Protein AF-A0A376PW88-F1 (afdb_monomer_lite)

Foldseek 3Di:
DVVVVVVVVLVPDADVNLLVLLVCLVPPVLLVQLLDQVSLVVSLVSLVVCLVVDPDPLSNVSSVLSNPDHSNCSSCLCVPPVSVVSSVVD

Sequence (90 aa):
MAVSYYEEMIGKFGEAELKEFVKIIYDKDVISRLATQTCASRYKHIASNFVSRTTNQITSQALNAIIASTALQLPNLSKATAYDKLIRSY

Secondary structure (DSSP, 8-state):
--HHHHHHHHHT--HHHHHHHHHGGGSHHHHHHHTSHHHHHHHHHHHHHHHTT---HHHHHHHHHHHHS-TTTGGGGGG-HHHHHHHHT-

Radius of gyration: 12.82 Å; chains: 1; bounding box: 28×26×35 Å

pLDDT: mean 90.79, std 6.03, range [57.16, 96.75]

Organism: Escherichia coli (NCBI:txid562)

Structure (mmCIF, N/CA/C/O backbone):
data_AF-A0A376PW88-F1
#
_entry.id   AF-A0A376PW88-F1
#
loop_
_atom_site.group_PDB
_atom_site.id
_atom_site.type_symbol
_atom_site.label_atom_id
_atom_site.label_alt_id
_atom_site.label_comp_id
_atom_site.label_asym_id
_atom_site.label_entity_id
_atom_site.label_seq_id
_atom_site.pdbx_PDB_ins_code
_atom_site.Cartn_x
_atom_site.Cartn_y
_atom_site.Cartn_z
_atom_site.occupancy
_atom_site.B_iso_or_equiv
_atom_site.auth_seq_id
_atom_site.auth_comp_id
_atom_site.auth_asym_id
_atom_site.auth_atom_id
_atom_site.pdbx_PDB_model_num
ATOM 1 N N . MET A 1 1 ? -6.297 -16.554 -21.406 1.00 57.16 1 MET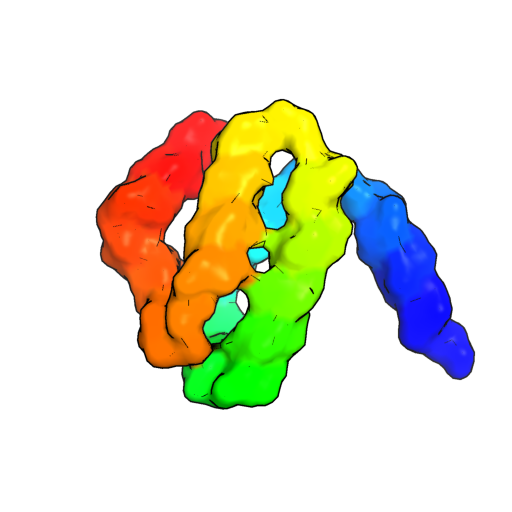 A N 1
ATOM 2 C CA . MET A 1 1 ? -7.382 -15.861 -20.676 1.00 57.16 1 MET A CA 1
ATOM 3 C C . MET A 1 1 ? -7.159 -15.957 -19.160 1.00 57.16 1 MET A C 1
ATOM 5 O O . MET A 1 1 ? -8.029 -16.416 -18.442 1.00 57.16 1 MET A O 1
ATOM 9 N N . ALA A 1 2 ? -5.980 -15.555 -18.665 1.00 72.69 2 ALA A N 1
ATOM 10 C CA . ALA A 1 2 ? -5.673 -15.589 -17.226 1.00 72.69 2 ALA A CA 1
ATOM 11 C C . ALA A 1 2 ? -5.925 -14.232 -16.544 1.00 72.69 2 ALA A C 1
ATOM 13 O O . ALA A 1 2 ? -6.296 -14.182 -15.380 1.00 72.69 2 ALA A O 1
ATOM 14 N N . VAL A 1 3 ? -5.765 -13.133 -17.292 1.00 73.12 3 VAL A N 1
ATOM 15 C CA . VAL A 1 3 ? -5.908 -11.760 -16.782 1.00 73.12 3 VAL A CA 1
ATOM 16 C C . VAL A 1 3 ? -7.309 -11.507 -16.221 1.00 73.12 3 VAL A C 1
ATOM 18 O O . VAL A 1 3 ? -7.421 -11.073 -15.083 1.00 73.12 3 VAL A O 1
ATOM 21 N N . SER A 1 4 ? -8.362 -11.882 -16.955 1.00 75.12 4 SER A N 1
ATOM 22 C CA . SER A 1 4 ? -9.753 -11.715 -16.512 1.00 75.12 4 SER A CA 1
ATOM 23 C C . SER A 1 4 ? -10.065 -12.476 -15.219 1.00 75.12 4 SER A C 1
ATOM 25 O O . SER A 1 4 ? -10.739 -11.955 -14.340 1.00 75.12 4 SER A O 1
ATOM 27 N N . TYR A 1 5 ? -9.514 -13.683 -15.057 1.00 81.69 5 TYR A N 1
ATOM 28 C CA . TYR A 1 5 ? -9.679 -14.470 -13.834 1.00 81.69 5 TYR A CA 1
ATOM 29 C C . TYR A 1 5 ? -9.029 -13.789 -12.620 1.00 81.69 5 TYR A C 1
ATOM 31 O O . TYR A 1 5 ? -9.609 -13.750 -11.535 1.00 81.69 5 TYR A O 1
ATOM 39 N N . TYR A 1 6 ? -7.836 -13.211 -12.794 1.00 81.69 6 TYR A N 1
ATOM 40 C CA . TYR A 1 6 ? -7.178 -12.464 -11.722 1.00 81.69 6 TYR A CA 1
ATOM 41 C C . TYR A 1 6 ? -7.898 -11.156 -11.400 1.00 81.69 6 TYR A C 1
ATOM 43 O O . TYR A 1 6 ? -7.988 -10.801 -10.228 1.00 81.69 6 TYR A O 1
ATOM 51 N N . GLU A 1 7 ? -8.443 -10.460 -12.396 1.00 82.50 7 GLU A N 1
ATOM 52 C CA . GLU A 1 7 ? -9.247 -9.253 -12.179 1.00 82.50 7 GLU A CA 1
ATOM 53 C C . GLU A 1 7 ? -10.529 -9.558 -11.397 1.00 82.50 7 GLU A C 1
ATOM 55 O O . GLU A 1 7 ? -10.834 -8.847 -10.440 1.00 82.50 7 GLU A O 1
ATOM 60 N N . GLU A 1 8 ? -11.229 -10.652 -11.713 1.00 84.19 8 GLU A N 1
ATOM 61 C CA . GLU A 1 8 ? -12.386 -11.113 -10.935 1.00 84.19 8 GLU A CA 1
ATOM 62 C C . GLU A 1 8 ? -12.007 -11.499 -9.501 1.00 84.19 8 GLU A C 1
ATOM 64 O O . GLU A 1 8 ? -12.715 -11.152 -8.553 1.00 84.19 8 GLU A O 1
ATOM 69 N N . MET A 1 9 ? -10.885 -12.201 -9.320 1.00 84.88 9 MET A N 1
ATOM 70 C CA . MET A 1 9 ? -10.391 -12.588 -7.997 1.00 84.88 9 MET A CA 1
ATOM 71 C C . MET A 1 9 ? -10.036 -11.357 -7.157 1.00 84.88 9 MET A C 1
ATOM 73 O O . MET A 1 9 ? -10.489 -11.228 -6.021 1.00 84.88 9 MET A O 1
ATOM 77 N N . ILE A 1 10 ? -9.283 -10.418 -7.732 1.00 84.69 10 ILE A N 1
ATOM 78 C CA . ILE A 1 10 ? -8.943 -9.141 -7.095 1.00 84.69 10 ILE A CA 1
ATOM 79 C C . ILE A 1 10 ? -10.220 -8.346 -6.812 1.00 84.69 10 ILE A C 1
ATOM 81 O O . ILE A 1 10 ? -10.337 -7.722 -5.758 1.00 84.69 10 ILE A O 1
ATOM 85 N N . GLY A 1 11 ? -11.215 -8.409 -7.698 1.00 82.12 11 GLY A N 1
ATOM 86 C CA . GLY A 1 11 ? -12.553 -7.834 -7.532 1.00 82.12 11 GLY A CA 1
ATOM 87 C C . GLY A 1 11 ? -13.317 -8.342 -6.305 1.00 82.12 11 GLY A C 1
ATOM 88 O O . GLY A 1 11 ? -14.207 -7.650 -5.819 1.00 82.12 11 GLY A O 1
ATOM 89 N N . LYS A 1 12 ? -12.930 -9.496 -5.750 1.00 87.88 12 LYS A N 1
ATOM 90 C CA . LYS A 1 12 ? -13.521 -10.088 -4.538 1.00 87.88 12 LYS A CA 1
ATOM 91 C C . LYS A 1 12 ? -12.711 -9.848 -3.264 1.00 87.88 12 LYS A C 1
ATOM 93 O O . LYS A 1 12 ? -13.162 -10.255 -2.201 1.00 87.88 12 LYS A O 1
ATOM 98 N N . PHE A 1 13 ? -11.547 -9.195 -3.351 1.00 91.94 13 PHE A N 1
ATOM 99 C CA . PHE A 1 13 ? -10.753 -8.838 -2.169 1.00 91.94 13 PHE A CA 1
ATOM 100 C C . PHE A 1 13 ? -11.593 -8.059 -1.157 1.00 91.94 13 PHE A C 1
ATOM 102 O O . PHE A 1 13 ? -12.244 -7.068 -1.512 1.00 91.94 13 PHE A O 1
ATOM 109 N N . GLY A 1 14 ? -11.567 -8.536 0.084 1.00 91.00 14 GLY A N 1
ATOM 110 C CA . GLY A 1 14 ? -12.159 -7.889 1.235 1.00 91.00 14 GLY A CA 1
ATOM 111 C C . GLY A 1 14 ? -11.093 -7.197 2.075 1.00 91.00 14 GLY A C 1
ATOM 112 O O . GLY A 1 14 ? -9.950 -6.990 1.670 1.00 91.00 14 GLY A O 1
ATOM 113 N N . GLU A 1 15 ? -11.483 -6.818 3.284 1.00 93.00 15 GLU A N 1
ATOM 114 C CA . GLU A 1 15 ? -10.655 -5.986 4.150 1.00 93.00 15 GLU A CA 1
ATOM 115 C C . GLU A 1 15 ? -9.334 -6.657 4.568 1.00 93.00 15 GLU A C 1
ATOM 117 O O . GLU A 1 15 ? -8.314 -5.982 4.692 1.00 93.00 15 GLU A O 1
ATOM 122 N N . ALA A 1 16 ? -9.324 -7.981 4.750 1.00 92.50 16 ALA A N 1
ATOM 123 C CA . ALA A 1 16 ? -8.117 -8.718 5.121 1.00 92.50 16 ALA A CA 1
ATOM 124 C C . ALA A 1 16 ? -7.057 -8.663 4.009 1.00 92.50 16 ALA A C 1
ATOM 126 O O . ALA A 1 16 ? -5.884 -8.405 4.279 1.00 92.50 16 ALA A O 1
ATOM 127 N N . GLU A 1 17 ? -7.476 -8.836 2.756 1.00 94.69 17 GLU A N 1
ATOM 128 C CA . GLU A 1 17 ? -6.596 -8.765 1.592 1.00 94.69 17 GLU A CA 1
ATOM 129 C C . GLU A 1 17 ? -6.100 -7.333 1.353 1.00 94.69 17 GLU A C 1
ATOM 131 O O . GLU A 1 17 ? -4.930 -7.129 1.029 1.00 94.69 17 GLU A O 1
ATOM 136 N N . LEU A 1 18 ? -6.956 -6.325 1.560 1.00 94.50 18 LEU A N 1
ATOM 137 C CA . LEU A 1 18 ? -6.561 -4.916 1.457 1.00 94.50 18 LEU A CA 1
ATOM 138 C C . LEU A 1 18 ? -5.572 -4.510 2.558 1.00 94.50 18 LEU A C 1
ATOM 140 O O . LEU A 1 18 ? -4.609 -3.785 2.289 1.00 94.50 18 LEU A O 1
ATOM 144 N N . LYS A 1 19 ? -5.764 -5.016 3.781 1.00 94.69 19 LYS A N 1
ATOM 145 C CA . LYS A 1 19 ? -4.819 -4.857 4.895 1.00 94.69 19 LYS A CA 1
ATOM 146 C C . LYS A 1 19 ? -3.461 -5.465 4.558 1.00 94.69 19 LYS A C 1
ATOM 148 O O . LYS A 1 19 ? -2.436 -4.845 4.838 1.00 94.69 19 LYS A O 1
ATOM 153 N N . GLU A 1 20 ? -3.438 -6.643 3.942 1.00 94.62 20 GLU A N 1
ATOM 154 C CA . GLU A 1 20 ? -2.185 -7.272 3.521 1.00 94.62 20 GLU A CA 1
ATOM 155 C C . GLU A 1 20 ? -1.514 -6.491 2.390 1.00 94.62 20 GLU A C 1
ATOM 157 O O . GLU A 1 20 ? -0.312 -6.230 2.436 1.00 94.62 20 GLU A O 1
ATOM 162 N N . PHE A 1 21 ? -2.296 -6.002 1.425 1.00 95.25 21 PHE A N 1
ATOM 163 C CA . PHE A 1 21 ? -1.785 -5.160 0.349 1.00 95.25 21 PHE A CA 1
ATOM 164 C C . PHE A 1 21 ? -1.050 -3.921 0.882 1.00 95.25 21 PHE A C 1
ATOM 166 O O . PHE A 1 21 ? 0.063 -3.640 0.448 1.00 95.25 21 PHE A O 1
ATOM 173 N N . VAL A 1 22 ? -1.602 -3.200 1.864 1.00 94.94 22 VAL A N 1
ATOM 174 C CA . VAL A 1 22 ? -0.916 -2.015 2.422 1.00 94.94 22 VAL A CA 1
ATOM 175 C C . VAL A 1 22 ? 0.309 -2.366 3.281 1.00 94.94 22 VAL A C 1
ATOM 177 O O . VAL A 1 22 ? 1.173 -1.511 3.496 1.00 94.94 22 VAL A O 1
ATOM 180 N N . LYS A 1 23 ? 0.421 -3.616 3.747 1.00 94.75 23 LYS A N 1
ATOM 181 C CA . LYS A 1 23 ? 1.572 -4.144 4.500 1.00 94.75 23 LYS A CA 1
ATOM 182 C C . LYS A 1 23 ? 2.664 -4.730 3.614 1.00 94.75 23 LYS A C 1
ATOM 184 O O . LYS A 1 23 ? 3.812 -4.812 4.042 1.00 94.75 23 LYS A O 1
ATOM 189 N N . ILE A 1 24 ? 2.358 -5.083 2.372 1.00 94.06 24 ILE A N 1
ATOM 190 C CA . ILE A 1 24 ? 3.321 -5.742 1.483 1.00 94.06 24 ILE A CA 1
ATOM 191 C C . ILE A 1 24 ? 4.554 -4.866 1.185 1.00 94.06 24 ILE A C 1
ATOM 193 O O . ILE A 1 24 ? 5.616 -5.360 0.831 1.00 94.06 24 ILE A O 1
ATOM 197 N N . ILE A 1 25 ? 4.449 -3.554 1.408 1.00 91.12 25 ILE A N 1
ATOM 198 C CA . ILE A 1 25 ? 5.539 -2.576 1.279 1.00 91.12 25 ILE A CA 1
ATOM 199 C C . ILE A 1 25 ? 6.644 -2.705 2.347 1.00 91.12 25 ILE A C 1
ATOM 201 O O . ILE A 1 25 ? 7.649 -1.996 2.289 1.00 91.12 25 ILE A O 1
ATOM 205 N N . TYR A 1 26 ? 6.469 -3.590 3.330 1.00 92.31 26 TYR A N 1
ATOM 206 C CA . TYR A 1 26 ? 7.513 -3.983 4.282 1.00 92.31 26 TYR A CA 1
ATOM 207 C C . TYR A 1 26 ? 8.370 -5.150 3.778 1.00 92.31 26 TYR A C 1
ATOM 209 O O . TYR A 1 26 ? 9.444 -5.402 4.328 1.00 92.31 26 TYR A O 1
ATOM 217 N N . ASP A 1 27 ? 7.921 -5.846 2.734 1.00 94.38 27 ASP A N 1
ATOM 218 C CA . ASP A 1 27 ? 8.673 -6.926 2.117 1.00 94.38 27 ASP A CA 1
ATOM 219 C C . ASP A 1 27 ? 9.846 -6.374 1.288 1.00 94.38 27 ASP A C 1
ATOM 221 O O . ASP A 1 27 ? 9.703 -5.450 0.480 1.00 94.38 27 ASP A O 1
ATOM 225 N N . LYS A 1 28 ? 11.039 -6.941 1.495 1.00 92.19 28 LYS A N 1
ATOM 226 C CA . LYS A 1 28 ? 12.277 -6.461 0.863 1.00 92.19 28 LYS A CA 1
ATOM 227 C C . LYS A 1 28 ? 12.280 -6.664 -0.653 1.00 92.19 28 LYS A C 1
ATOM 229 O O . LYS A 1 28 ? 12.802 -5.807 -1.371 1.00 92.19 28 LYS A O 1
ATOM 234 N N . ASP A 1 29 ? 11.693 -7.752 -1.141 1.00 92.81 29 ASP A N 1
ATOM 235 C CA . ASP A 1 29 ? 11.626 -8.051 -2.571 1.00 92.81 29 ASP A CA 1
ATOM 236 C C . ASP A 1 29 ? 10.637 -7.120 -3.269 1.00 92.81 29 ASP A C 1
ATOM 238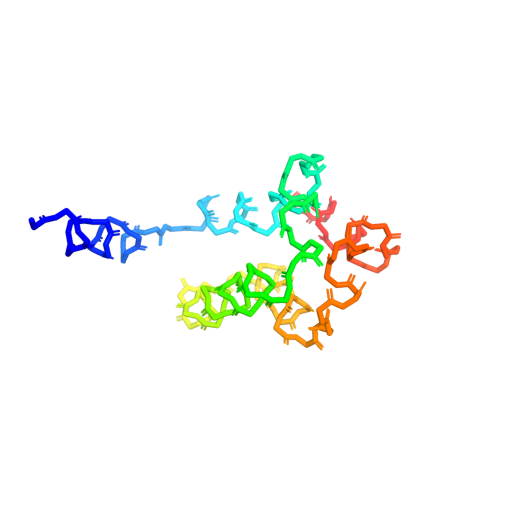 O O . ASP A 1 29 ? 10.896 -6.641 -4.380 1.00 92.81 29 ASP A O 1
ATOM 242 N N . VAL A 1 30 ? 9.532 -6.786 -2.598 1.00 92.94 30 VAL A N 1
ATOM 243 C CA . VAL A 1 30 ? 8.588 -5.775 -3.084 1.00 92.94 30 VAL A CA 1
ATOM 244 C C . VAL A 1 30 ? 9.247 -4.404 -3.152 1.00 92.94 30 VAL A C 1
ATOM 246 O O . VAL A 1 30 ? 9.184 -3.765 -4.202 1.00 92.94 30 VAL A O 1
ATOM 249 N N . ILE A 1 31 ? 9.933 -3.966 -2.093 1.00 93.06 31 ILE A N 1
ATOM 250 C CA . ILE A 1 31 ? 10.662 -2.685 -2.078 1.00 93.06 31 ILE A CA 1
ATOM 251 C C . ILE A 1 31 ? 11.645 -2.604 -3.254 1.00 93.06 31 ILE A C 1
ATOM 253 O O . ILE A 1 31 ? 11.670 -1.598 -3.967 1.00 93.06 31 ILE A O 1
ATOM 257 N N . SER A 1 32 ? 12.412 -3.672 -3.493 1.00 92.12 32 SER A N 1
ATOM 258 C CA . SER A 1 32 ? 13.364 -3.755 -4.607 1.00 92.12 32 SER A CA 1
ATOM 259 C C . SER A 1 32 ? 12.678 -3.561 -5.966 1.00 92.12 32 SER A C 1
ATOM 261 O O . SER A 1 32 ? 13.134 -2.777 -6.799 1.00 92.12 32 SER A O 1
ATOM 263 N N . ARG A 1 33 ? 11.515 -4.191 -6.180 1.00 92.50 33 ARG A N 1
ATOM 264 C CA . ARG A 1 33 ? 10.732 -4.035 -7.420 1.00 92.50 33 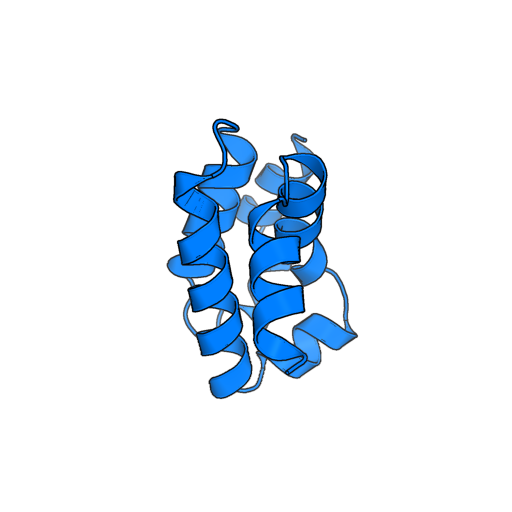ARG A CA 1
ATOM 265 C C . ARG A 1 33 ? 10.127 -2.640 -7.559 1.00 92.50 33 ARG A C 1
ATOM 267 O O . ARG A 1 33 ? 10.136 -2.083 -8.659 1.00 92.50 33 ARG A O 1
ATOM 274 N N . LEU A 1 34 ? 9.630 -2.060 -6.465 1.00 92.31 34 LEU A N 1
ATOM 275 C CA . LEU A 1 34 ? 9.045 -0.714 -6.439 1.00 92.31 34 LEU A CA 1
ATOM 276 C C . LEU A 1 34 ? 10.065 0.389 -6.742 1.00 92.31 34 LEU A C 1
ATOM 278 O O . LEU A 1 34 ? 9.655 1.482 -7.122 1.00 92.31 34 LEU A O 1
ATOM 282 N N . ALA A 1 35 ? 11.371 0.120 -6.638 1.00 88.00 35 ALA A N 1
ATOM 283 C CA . ALA A 1 35 ? 12.407 1.058 -7.072 1.00 88.00 35 ALA A CA 1
ATOM 284 C C . ALA A 1 35 ? 12.360 1.343 -8.587 1.00 88.00 35 ALA A C 1
ATOM 286 O O . ALA A 1 35 ? 12.868 2.366 -9.043 1.00 88.00 35 ALA A O 1
ATOM 287 N N . THR A 1 36 ? 11.723 0.471 -9.378 1.00 90.12 36 THR A N 1
ATOM 288 C CA . THR A 1 36 ? 11.486 0.719 -10.804 1.00 90.12 36 THR A CA 1
ATOM 289 C C . THR A 1 36 ? 10.221 1.557 -11.017 1.00 90.12 36 THR A C 1
ATOM 291 O O . THR A 1 36 ? 9.152 1.269 -10.472 1.00 90.12 36 THR A O 1
ATOM 294 N N . GLN A 1 37 ? 10.311 2.585 -11.868 1.00 87.69 37 GLN A N 1
ATOM 295 C CA . GLN A 1 37 ? 9.212 3.532 -12.101 1.00 87.69 37 GLN A CA 1
ATOM 296 C C . GLN A 1 37 ? 7.924 2.846 -12.589 1.00 87.69 37 GLN A C 1
ATOM 298 O O . GLN A 1 37 ? 6.827 3.195 -12.149 1.00 87.69 37 GLN A O 1
ATOM 303 N N . THR A 1 38 ? 8.048 1.837 -13.456 1.00 91.62 38 THR A N 1
ATOM 304 C CA . THR A 1 38 ? 6.906 1.081 -13.987 1.00 91.62 38 THR A CA 1
ATOM 305 C C . THR A 1 38 ? 6.177 0.304 -12.891 1.00 91.62 38 THR A C 1
ATOM 307 O O . THR A 1 38 ? 4.948 0.344 -12.831 1.00 91.62 38 THR A O 1
ATOM 310 N N . CYS A 1 39 ? 6.902 -0.381 -12.000 1.00 92.38 39 CYS A N 1
ATOM 311 C CA . CYS A 1 39 ? 6.283 -1.109 -10.892 1.00 92.38 39 CYS A CA 1
ATOM 312 C C . CYS A 1 39 ? 5.653 -0.157 -9.877 1.00 92.38 39 CYS A C 1
ATOM 314 O O . CYS A 1 39 ? 4.530 -0.412 -9.453 1.00 92.38 39 CYS A O 1
ATOM 316 N N . ALA A 1 40 ? 6.312 0.960 -9.551 1.00 93.00 40 ALA A N 1
ATOM 317 C CA . ALA A 1 40 ? 5.733 1.979 -8.678 1.00 93.00 40 ALA A CA 1
ATOM 318 C C . ALA A 1 40 ? 4.414 2.528 -9.243 1.00 93.00 40 ALA A C 1
ATOM 320 O O . ALA A 1 40 ? 3.414 2.601 -8.532 1.00 93.00 40 ALA A O 1
ATOM 321 N N . SER A 1 41 ? 4.379 2.860 -10.537 1.00 93.88 41 SER A N 1
ATOM 322 C CA . SER A 1 41 ? 3.165 3.350 -11.201 1.00 93.88 41 SER A CA 1
ATOM 323 C C . SER A 1 41 ? 2.032 2.317 -11.171 1.00 93.88 41 SER A C 1
ATOM 325 O O . SER A 1 41 ? 0.911 2.648 -10.784 1.00 93.88 41 SER A O 1
ATOM 327 N N . ARG A 1 42 ? 2.327 1.048 -11.488 1.00 93.44 42 ARG A N 1
ATOM 328 C CA . ARG A 1 42 ? 1.339 -0.044 -11.435 1.00 93.44 42 ARG A CA 1
ATOM 329 C C . ARG A 1 42 ? 0.829 -0.299 -10.0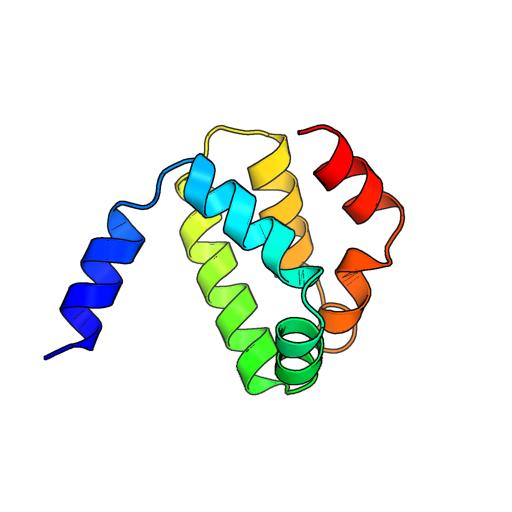19 1.00 93.44 42 ARG A C 1
ATOM 331 O O . ARG A 1 42 ? -0.368 -0.472 -9.832 1.00 93.44 42 ARG A O 1
ATOM 338 N N . TYR A 1 43 ? 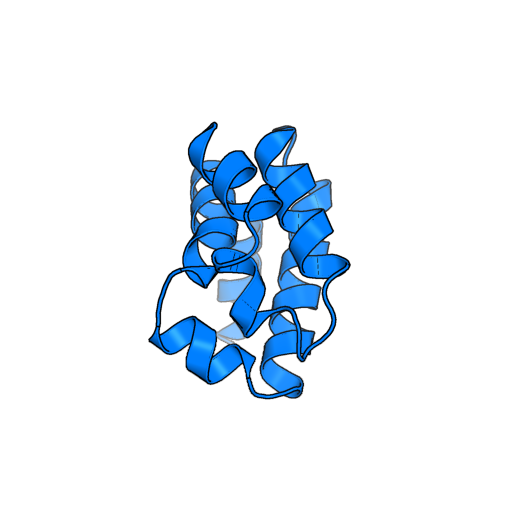1.713 -0.279 -9.027 1.00 94.69 43 TYR A N 1
ATOM 339 C CA . TYR A 1 43 ? 1.342 -0.466 -7.627 1.00 94.69 43 TYR A CA 1
ATOM 340 C C . TYR A 1 43 ? 0.394 0.634 -7.139 1.00 94.69 43 TYR A C 1
ATOM 342 O O . TYR A 1 43 ? -0.636 0.347 -6.533 1.00 94.69 43 TYR A O 1
ATOM 350 N N . LYS A 1 44 ? 0.686 1.892 -7.487 1.00 95.25 44 LYS A N 1
ATOM 351 C CA . LYS A 1 44 ? -0.205 3.025 -7.205 1.00 95.25 44 LYS A CA 1
ATOM 352 C C . LYS A 1 44 ? -1.561 2.879 -7.886 1.00 95.25 44 LYS A C 1
ATOM 354 O O . LYS A 1 44 ? -2.578 3.152 -7.262 1.00 95.25 44 LYS A O 1
ATOM 359 N N . HIS A 1 45 ? -1.580 2.429 -9.140 1.00 93.94 45 HIS A N 1
ATOM 360 C CA . HIS A 1 45 ? -2.825 2.200 -9.867 1.00 93.94 45 HIS A CA 1
ATOM 361 C C . HIS A 1 45 ? -3.699 1.133 -9.188 1.00 93.94 45 HIS A C 1
ATOM 363 O O . HIS A 1 45 ? -4.894 1.344 -9.004 1.00 93.94 45 HIS A O 1
ATOM 369 N N . ILE A 1 46 ? -3.095 0.029 -8.733 1.00 92.56 46 ILE A N 1
ATOM 370 C CA . ILE A 1 46 ? -3.799 -1.000 -7.952 1.00 92.56 46 ILE A CA 1
ATOM 371 C C . ILE A 1 46 ? -4.350 -0.405 -6.648 1.00 92.56 46 ILE A C 1
ATOM 373 O O . ILE A 1 46 ? -5.517 -0.620 -6.331 1.00 92.56 46 ILE A O 1
ATOM 377 N N . ALA A 1 47 ? -3.557 0.399 -5.932 1.00 95.00 47 ALA A N 1
ATOM 378 C CA . ALA A 1 47 ? -4.009 1.062 -4.709 1.00 95.00 47 ALA A CA 1
ATOM 379 C C . ALA A 1 47 ? -5.226 1.973 -4.955 1.00 95.00 47 ALA A C 1
ATOM 381 O O . ALA A 1 47 ? -6.178 1.938 -4.177 1.00 95.00 47 ALA A O 1
ATOM 382 N N . SER A 1 48 ? -5.246 2.735 -6.057 1.00 94.44 48 SER A N 1
ATOM 383 C CA . SER A 1 48 ? -6.396 3.569 -6.442 1.00 94.44 48 SER A CA 1
ATOM 384 C C . SER A 1 48 ? -7.677 2.759 -6.648 1.00 94.44 48 SER A C 1
ATOM 386 O O . SER A 1 48 ? -8.746 3.212 -6.247 1.00 94.44 48 SER A O 1
ATOM 388 N N . ASN A 1 49 ? -7.573 1.544 -7.191 1.00 92.75 49 ASN A N 1
ATOM 389 C CA . ASN A 1 49 ? -8.724 0.658 -7.396 1.00 92.75 49 ASN A CA 1
ATOM 390 C C . ASN A 1 49 ? -9.291 0.090 -6.083 1.00 92.75 49 ASN A C 1
ATOM 392 O O . ASN A 1 49 ? -10.415 -0.410 -6.065 1.00 92.75 49 ASN A O 1
ATOM 396 N N . PHE A 1 50 ? -8.532 0.149 -4.985 1.00 94.00 50 PHE A N 1
ATOM 397 C CA . PHE A 1 50 ? -8.942 -0.370 -3.680 1.00 94.00 50 PHE A CA 1
ATOM 398 C C . PHE A 1 50 ? -9.551 0.678 -2.750 1.00 94.00 50 PHE A C 1
ATOM 400 O O . PHE A 1 50 ? -10.295 0.307 -1.845 1.00 94.00 50 PHE A O 1
ATOM 407 N N . VAL A 1 51 ? -9.301 1.974 -2.971 1.00 91.94 51 VAL A N 1
ATOM 408 C CA . VAL A 1 51 ? -9.798 3.045 -2.081 1.00 91.94 51 VAL A CA 1
ATOM 409 C C . VAL A 1 51 ? -11.322 3.034 -1.971 1.00 91.94 51 VAL A C 1
ATOM 411 O O . VAL A 1 51 ? -11.855 3.142 -0.873 1.00 91.94 51 VAL A O 1
ATOM 414 N N . SER A 1 52 ? -12.034 2.849 -3.085 1.00 89.00 52 SER A N 1
ATOM 415 C CA . SER A 1 52 ? -13.504 2.787 -3.105 1.00 89.00 52 SER A CA 1
ATOM 416 C C . SER A 1 52 ? -14.079 1.478 -2.551 1.00 89.00 52 SER A C 1
ATOM 418 O O . SER A 1 52 ? -15.297 1.326 -2.486 1.00 89.00 52 SER A O 1
ATOM 420 N N . ARG A 1 53 ? -13.222 0.523 -2.173 1.00 89.38 53 ARG A N 1
ATOM 421 C CA . ARG A 1 53 ? -13.601 -0.845 -1.795 1.00 89.38 53 ARG A CA 1
ATOM 422 C C . ARG A 1 53 ? -13.396 -1.158 -0.316 1.00 89.38 53 ARG A C 1
ATOM 424 O O . ARG A 1 53 ? -13.697 -2.269 0.106 1.00 89.38 53 ARG A O 1
ATOM 431 N N . THR A 1 54 ? -12.913 -0.199 0.468 1.00 91.00 54 THR A N 1
ATOM 432 C CA . THR A 1 54 ? -12.769 -0.324 1.922 1.00 91.00 54 THR A CA 1
ATOM 433 C C . THR A 1 54 ? -13.576 0.755 2.635 1.00 91.00 54 THR A C 1
ATOM 435 O O . THR A 1 54 ? -13.654 1.898 2.187 1.00 91.00 54 THR A O 1
ATOM 438 N N . THR A 1 55 ? -14.173 0.398 3.770 1.00 91.50 55 THR A N 1
ATOM 439 C CA . THR A 1 55 ? -14.775 1.345 4.722 1.00 91.50 55 THR A CA 1
ATOM 440 C C . THR A 1 55 ? -13.869 1.596 5.930 1.00 91.50 55 THR A C 1
ATOM 442 O O . THR A 1 55 ? -14.162 2.460 6.760 1.00 91.50 55 THR A O 1
ATOM 445 N N . ASN A 1 56 ? -12.750 0.872 6.031 1.00 93.88 56 ASN A N 1
ATOM 446 C CA . ASN A 1 56 ? -11.786 1.018 7.106 1.00 93.88 56 ASN A CA 1
ATOM 447 C C . ASN A 1 56 ? -10.944 2.279 6.896 1.00 93.88 56 ASN A C 1
ATOM 449 O O . ASN A 1 56 ? -10.254 2.453 5.889 1.00 93.88 56 ASN A O 1
ATOM 453 N N . GLN A 1 57 ? -10.984 3.161 7.892 1.00 93.12 57 GLN A N 1
ATOM 454 C CA . GLN A 1 57 ? -10.279 4.437 7.869 1.00 93.12 57 GLN A CA 1
ATOM 455 C C . GLN A 1 57 ? -8.756 4.264 7.804 1.00 93.12 57 GLN A C 1
ATOM 457 O O . GLN A 1 57 ? -8.095 5.027 7.104 1.00 93.12 57 GLN A O 1
ATOM 462 N N . ILE A 1 58 ? -8.198 3.255 8.480 1.00 94.69 58 ILE A N 1
ATOM 463 C CA . ILE A 1 58 ? -6.750 2.990 8.489 1.00 94.69 58 ILE A CA 1
ATOM 464 C C . ILE A 1 58 ? -6.300 2.549 7.094 1.00 94.69 58 ILE A C 1
ATOM 466 O O . ILE A 1 58 ? -5.344 3.093 6.539 1.00 94.69 58 ILE A O 1
ATOM 470 N N . THR A 1 59 ? -7.033 1.613 6.496 1.00 95.31 59 THR A N 1
ATOM 471 C CA . THR A 1 59 ? -6.785 1.080 5.149 1.00 95.31 59 THR A CA 1
ATOM 472 C C . THR A 1 59 ? -6.899 2.169 4.100 1.00 95.31 59 THR A C 1
ATOM 474 O O . THR A 1 59 ? -5.995 2.337 3.284 1.00 95.31 59 THR A O 1
ATOM 477 N N . SER A 1 60 ? -7.963 2.972 4.166 1.00 96.00 60 SER A N 1
ATOM 478 C CA . SER A 1 60 ? -8.165 4.108 3.269 1.00 96.00 60 SER A CA 1
ATOM 479 C C . SER A 1 60 ? -7.025 5.126 3.374 1.00 96.00 60 SER A C 1
ATOM 481 O O . SER A 1 60 ? -6.474 5.548 2.356 1.00 96.00 60 SER A O 1
ATOM 483 N N . GLN A 1 61 ? -6.587 5.482 4.586 1.00 95.38 61 GLN A N 1
ATOM 484 C CA . GLN A 1 61 ? -5.448 6.388 4.778 1.00 95.38 61 GLN A CA 1
ATOM 485 C C . GLN A 1 61 ? -4.141 5.804 4.226 1.00 95.38 61 GLN A C 1
ATOM 487 O O . GLN A 1 61 ? -3.385 6.516 3.562 1.00 95.38 61 GLN A O 1
ATOM 492 N N . ALA A 1 62 ? -3.887 4.511 4.438 1.00 96.06 62 ALA A N 1
ATOM 493 C CA . ALA A 1 62 ? -2.684 3.850 3.942 1.00 96.06 62 ALA A CA 1
ATOM 494 C C . ALA A 1 62 ? -2.663 3.777 2.405 1.00 96.06 62 ALA A C 1
ATOM 496 O O . ALA A 1 62 ? -1.650 4.103 1.781 1.00 96.06 62 ALA A O 1
ATOM 497 N N . LEU A 1 63 ? -3.795 3.437 1.781 1.00 96.75 63 LEU A N 1
ATOM 498 C CA . LEU A 1 63 ? -3.953 3.456 0.325 1.00 96.75 63 LEU A CA 1
ATOM 499 C C . LEU A 1 63 ? -3.738 4.865 -0.241 1.00 96.75 63 LEU A C 1
ATOM 501 O O . LEU A 1 63 ? -3.002 5.032 -1.213 1.00 96.75 63 LEU A O 1
ATOM 505 N N . ASN A 1 64 ? -4.299 5.894 0.395 1.00 96.50 64 ASN A N 1
ATOM 506 C CA . ASN A 1 64 ? -4.093 7.282 -0.021 1.00 96.50 64 ASN A CA 1
ATOM 507 C C . ASN A 1 64 ? -2.626 7.725 0.112 1.00 96.50 64 ASN A C 1
ATOM 509 O O . ASN A 1 64 ? -2.114 8.405 -0.777 1.00 96.50 64 ASN A O 1
ATOM 513 N N . ALA A 1 65 ? -1.911 7.290 1.153 1.00 95.75 65 ALA A N 1
ATOM 514 C CA . ALA A 1 65 ? -0.478 7.553 1.296 1.00 95.75 65 ALA A CA 1
ATOM 515 C C . ALA A 1 65 ? 0.353 6.897 0.174 1.00 95.75 65 ALA A C 1
ATOM 517 O O . ALA A 1 65 ? 1.269 7.521 -0.371 1.00 95.75 65 ALA A O 1
ATOM 518 N N . ILE A 1 66 ? 0.004 5.671 -0.230 1.00 95.69 66 ILE A N 1
ATOM 519 C CA . ILE A 1 66 ? 0.610 4.990 -1.386 1.00 95.69 66 ILE A CA 1
ATOM 520 C C . ILE A 1 66 ? 0.364 5.789 -2.676 1.00 95.69 66 ILE A C 1
ATOM 522 O O . ILE A 1 66 ? 1.298 6.042 -3.439 1.00 95.69 66 ILE A O 1
ATOM 526 N N . ILE A 1 67 ? -0.874 6.229 -2.915 1.00 95.88 67 ILE A N 1
ATOM 527 C CA . ILE A 1 67 ? -1.263 6.975 -4.126 1.00 95.88 67 ILE A CA 1
ATOM 528 C C . ILE A 1 67 ? -0.578 8.348 -4.185 1.00 95.88 67 ILE A C 1
ATOM 530 O O . ILE A 1 67 ? -0.145 8.781 -5.257 1.00 95.88 67 ILE A O 1
ATOM 534 N N . ALA A 1 68 ? -0.429 9.023 -3.048 1.00 95.06 68 ALA A N 1
ATOM 535 C CA . ALA A 1 68 ? 0.233 10.323 -2.967 1.00 95.06 68 ALA A CA 1
ATOM 536 C C . ALA A 1 68 ? 1.763 10.232 -3.125 1.00 95.06 68 ALA A C 1
ATOM 538 O O . ALA A 1 68 ? 2.397 11.195 -3.552 1.00 95.06 68 ALA A O 1
ATOM 539 N N . SER A 1 69 ? 2.368 9.077 -2.827 1.00 93.69 69 SER A N 1
ATOM 540 C CA . SER A 1 69 ? 3.823 8.899 -2.870 1.00 93.69 69 SER A CA 1
ATOM 541 C C . SER A 1 69 ? 4.385 8.999 -4.290 1.00 93.69 69 SER A C 1
ATOM 543 O O . SER A 1 69 ? 3.847 8.431 -5.246 1.00 93.69 69 SER A O 1
ATOM 545 N N . THR A 1 70 ? 5.513 9.689 -4.453 1.00 91.56 70 THR A N 1
ATOM 546 C CA . THR A 1 70 ? 6.292 9.637 -5.703 1.00 91.56 70 THR A CA 1
ATOM 547 C C . THR A 1 70 ? 6.971 8.274 -5.873 1.00 91.56 70 THR A C 1
ATOM 549 O O . THR A 1 70 ? 7.132 7.522 -4.912 1.00 91.56 70 THR A O 1
ATOM 552 N N . ALA A 1 71 ? 7.425 7.958 -7.090 1.00 86.75 71 ALA A N 1
ATOM 553 C CA . ALA A 1 71 ? 8.135 6.704 -7.364 1.00 86.75 71 ALA A CA 1
ATOM 554 C C . ALA A 1 71 ? 9.414 6.527 -6.518 1.00 86.75 71 ALA A C 1
ATOM 556 O O . ALA A 1 71 ? 9.758 5.405 -6.175 1.00 86.75 71 ALA A O 1
ATOM 557 N N . LEU A 1 72 ? 10.086 7.621 -6.135 1.00 87.06 72 LEU A N 1
ATOM 558 C CA . LEU A 1 72 ? 11.279 7.584 -5.276 1.00 87.06 72 LEU A CA 1
ATOM 559 C C . LEU A 1 72 ? 10.938 7.420 -3.785 1.00 87.06 72 LEU A C 1
ATOM 561 O O . LEU A 1 72 ? 11.720 6.860 -3.016 1.00 87.06 72 LEU A O 1
ATOM 565 N N . GLN A 1 73 ? 9.773 7.917 -3.364 1.00 91.31 73 GLN A N 1
ATOM 566 C CA . GLN A 1 73 ? 9.312 7.829 -1.977 1.00 91.31 73 GLN A CA 1
ATOM 567 C C . GLN A 1 73 ? 8.685 6.474 -1.667 1.00 91.31 73 GLN A C 1
ATOM 569 O O . GLN A 1 73 ? 8.851 5.975 -0.558 1.00 91.31 73 GLN A O 1
ATOM 574 N N . LEU A 1 74 ? 7.998 5.869 -2.640 1.00 91.62 74 LEU A N 1
ATOM 575 C CA . LEU A 1 74 ? 7.231 4.644 -2.447 1.00 91.62 74 LEU A CA 1
ATOM 576 C C . LEU A 1 74 ? 8.068 3.487 -1.851 1.00 91.62 74 LEU A C 1
ATOM 578 O O . LEU A 1 74 ? 7.638 2.935 -0.843 1.00 91.62 74 LEU A O 1
ATOM 582 N N . PRO A 1 75 ? 9.293 3.172 -2.322 1.00 91.19 75 PRO A N 1
ATOM 583 C CA . PRO A 1 75 ? 10.125 2.123 -1.711 1.00 91.19 75 PRO A CA 1
ATOM 584 C C . PRO A 1 75 ? 10.538 2.415 -0.260 1.00 91.19 75 PRO A C 1
ATOM 586 O O . PRO A 1 75 ? 10.932 1.515 0.475 1.00 91.19 75 PRO A O 1
ATOM 589 N N . ASN A 1 76 ? 10.480 3.680 0.161 1.00 92.25 76 ASN A N 1
ATOM 590 C CA . ASN A 1 76 ? 10.841 4.118 1.506 1.00 92.25 76 ASN A CA 1
ATOM 591 C C . ASN A 1 76 ? 9.617 4.432 2.378 1.00 92.25 76 ASN A C 1
ATOM 593 O O . ASN A 1 76 ? 9.789 4.847 3.523 1.00 92.25 76 ASN A O 1
ATOM 597 N N . LEU A 1 77 ? 8.394 4.224 1.880 1.00 92.62 77 LEU A N 1
ATOM 598 C CA . LEU A 1 77 ? 7.170 4.566 2.603 1.00 92.62 77 LEU A CA 1
ATOM 599 C C . LEU A 1 77 ? 7.033 3.767 3.909 1.00 92.62 77 LEU A C 1
ATOM 601 O O . LEU A 1 77 ? 6.644 4.336 4.922 1.00 92.62 77 LEU A O 1
ATOM 605 N N . SER A 1 78 ? 7.459 2.499 3.932 1.00 88.06 78 SER A N 1
ATOM 606 C CA . SER A 1 78 ? 7.506 1.669 5.151 1.00 88.06 78 SER A CA 1
ATOM 607 C C . SER A 1 78 ? 8.447 2.206 6.233 1.00 88.06 78 SER A C 1
ATOM 609 O O . SER A 1 78 ? 8.283 1.890 7.407 1.00 88.06 78 SER A O 1
ATOM 611 N N . LYS A 1 79 ? 9.422 3.046 5.864 1.00 90.69 79 LYS A N 1
ATOM 612 C CA . LYS A 1 79 ? 10.336 3.711 6.806 1.00 90.69 79 LYS A CA 1
ATOM 613 C C . LYS A 1 79 ? 9.786 5.045 7.307 1.00 90.69 79 LYS A C 1
ATOM 615 O O . LYS A 1 79 ? 10.338 5.615 8.246 1.00 90.69 79 LYS A O 1
ATOM 620 N N . ALA A 1 80 ? 8.738 5.578 6.678 1.00 92.69 80 ALA A N 1
ATOM 621 C CA . ALA A 1 80 ? 8.133 6.824 7.110 1.00 92.69 80 ALA A CA 1
ATOM 622 C C . ALA A 1 80 ? 7.384 6.592 8.427 1.00 92.69 80 ALA A C 1
ATOM 624 O O . ALA A 1 80 ? 6.394 5.866 8.467 1.00 92.69 80 ALA A O 1
ATOM 625 N N . THR A 1 81 ? 7.817 7.259 9.499 1.00 91.19 81 THR A N 1
ATOM 626 C CA . THR A 1 81 ? 7.259 7.092 10.852 1.00 91.19 81 THR A CA 1
ATOM 627 C C . THR A 1 81 ? 5.737 7.239 10.903 1.00 91.19 81 THR A C 1
ATOM 629 O O . THR A 1 81 ? 5.078 6.536 11.662 1.00 91.19 81 THR A O 1
ATOM 632 N N . ALA A 1 82 ? 5.164 8.147 10.108 1.00 91.19 82 ALA A N 1
ATOM 633 C CA . ALA A 1 82 ? 3.716 8.342 10.047 1.00 91.19 82 ALA A CA 1
ATOM 634 C C . ALA A 1 82 ? 2.992 7.124 9.448 1.00 91.19 82 ALA A C 1
ATOM 636 O O . ALA A 1 82 ? 1.997 6.671 10.010 1.00 91.19 82 ALA A O 1
ATOM 637 N N . TYR A 1 83 ? 3.521 6.569 8.354 1.00 93.12 83 TYR A N 1
ATOM 638 C CA . TYR A 1 83 ? 2.974 5.368 7.726 1.00 93.12 83 TYR A CA 1
ATOM 639 C C . TYR A 1 83 ? 3.146 4.151 8.639 1.00 93.12 83 TYR A C 1
ATOM 641 O O . TYR A 1 83 ? 2.202 3.394 8.840 1.00 93.12 83 TYR A O 1
ATOM 649 N N . ASP A 1 84 ? 4.307 4.012 9.283 1.00 93.25 84 ASP A N 1
ATOM 650 C CA . ASP A 1 84 ? 4.560 2.904 10.206 1.00 93.25 84 ASP A CA 1
ATOM 651 C C . ASP A 1 84 ? 3.627 2.915 11.421 1.00 93.25 84 ASP A C 1
ATOM 653 O O . ASP A 1 84 ? 3.045 1.891 11.778 1.00 93.25 84 ASP A O 1
ATOM 657 N N . LYS A 1 85 ? 3.390 4.089 12.014 1.00 93.19 85 LYS A N 1
ATOM 658 C CA . LYS A 1 85 ? 2.404 4.245 13.094 1.00 93.19 85 LYS A CA 1
ATOM 659 C C . LYS A 1 85 ? 0.986 3.903 12.641 1.00 93.19 85 LYS A C 1
ATOM 661 O O . L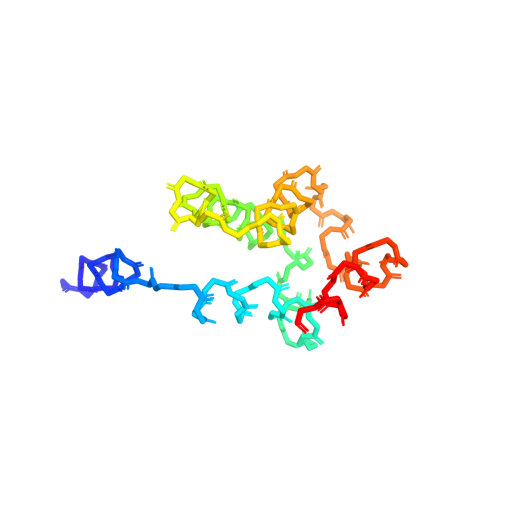YS A 1 85 ? 0.262 3.236 13.379 1.00 93.19 85 LYS A O 1
ATOM 666 N N . LEU A 1 86 ? 0.600 4.337 11.441 1.00 93.25 86 LEU A N 1
ATOM 667 C CA . LEU A 1 86 ? -0.711 4.042 10.868 1.00 93.25 86 LEU A CA 1
ATOM 668 C C . LEU A 1 86 ? -0.918 2.528 10.721 1.00 93.25 86 LEU A C 1
ATOM 670 O O . LEU A 1 86 ? -1.905 1.994 11.218 1.00 93.25 86 LEU A O 1
ATOM 674 N N . ILE A 1 87 ? 0.043 1.822 10.120 1.00 93.00 87 ILE A N 1
ATOM 675 C CA . ILE A 1 87 ? -0.043 0.369 9.908 1.00 93.00 87 ILE A CA 1
ATOM 676 C C . ILE A 1 87 ? 0.036 -0.423 11.225 1.00 93.00 87 ILE A C 1
ATOM 678 O O . ILE A 1 87 ? -0.530 -1.509 11.324 1.00 93.00 87 ILE A O 1
ATOM 682 N N . ARG A 1 88 ? 0.694 0.095 12.266 1.00 90.62 88 ARG A N 1
ATOM 683 C CA . ARG A 1 88 ? 0.714 -0.547 13.594 1.00 90.62 88 ARG A CA 1
ATOM 684 C C . ARG A 1 88 ? -0.587 -0.401 14.382 1.00 90.62 88 ARG A C 1
ATOM 686 O O . ARG A 1 88 ? -0.767 -1.129 15.348 1.00 90.62 88 ARG A O 1
ATOM 693 N N . SER A 1 89 ? -1.469 0.516 13.989 1.00 88.00 89 SER A N 1
ATOM 694 C CA . SER A 1 89 ? -2.735 0.803 14.687 1.00 88.00 89 SER A CA 1
ATOM 695 C C . SER A 1 89 ? -3.889 -0.133 14.287 1.00 88.00 89 SER A C 1
ATOM 697 O O . SER A 1 89 ? -5.041 0.113 14.636 1.00 88.00 89 SER A O 1
ATOM 699 N N . TYR A 1 90 ? -3.572 -1.165 13.508 1.00 79.56 90 TYR A N 1
ATOM 700 C CA . TYR A 1 90 ? -4.477 -2.165 12.939 1.00 79.56 90 TYR A CA 1
ATOM 701 C C . TYR A 1 90 ? -4.880 -3.303 13.872 1.00 79.56 90 TYR A C 1
ATOM 703 O O . TYR A 1 90 ? -4.182 -3.532 14.879 1.00 79.56 90 TYR A O 1
#